Protein AF-A0A511HHD3-F1 (afdb_monomer_lite)

Secondary structure (DSSP, 8-state):
-EEETTEEE-----B-SSSSS---B-HHHHHHHHHHSEE--EEEEEETS-SPPPHHHHHHHHHHTS-EEEEEETT--EEEE--------SSSPPPBTTTBSHHHHHHHHHHHHTS-S----

Structure (mmCIF, N/CA/C/O backbone):
data_AF-A0A511HHD3-F1
#
_entry.id   AF-A0A511HHD3-F1
#
loop_
_atom_site.group_PDB
_atom_site.id
_atom_site.type_symbol
_atom_site.label_atom_id
_atom_site.label_alt_id
_atom_site.label_comp_id
_atom_site.label_asym_id
_atom_site.label_entity_id
_atom_site.label_seq_id
_atom_site.pdbx_PDB_ins_code
_atom_site.Cartn_x
_atom_site.Cartn_y
_atom_site.Cartn_z
_atom_site.occupancy
_atom_site.B_iso_or_equiv
_atom_site.auth_seq_id
_atom_site.auth_comp_id
_atom_site.auth_asym_id
_atom_site.auth_atom_id
_atom_site.pdbx_PDB_model_num
ATOM 1 N N . MET A 1 1 ? -7.524 2.752 9.127 1.00 94.75 1 MET A N 1
ATOM 2 C CA . MET A 1 1 ? -8.553 3.728 9.548 1.00 94.75 1 MET A CA 1
ATOM 3 C C . MET A 1 1 ? -9.893 3.072 9.334 1.00 94.75 1 MET A C 1
ATOM 5 O O . MET A 1 1 ? -10.063 2.452 8.290 1.00 94.75 1 MET A O 1
ATOM 9 N N . VAL A 1 2 ? -10.790 3.156 10.308 1.00 97.25 2 VAL A N 1
ATOM 10 C CA . VAL A 1 2 ? -12.076 2.453 10.280 1.00 97.25 2 VAL A CA 1
ATOM 11 C C . VAL A 1 2 ? -13.229 3.411 10.552 1.00 97.25 2 VAL A C 1
ATOM 13 O O . VAL A 1 2 ? -13.033 4.401 11.255 1.00 97.25 2 VAL A O 1
ATOM 16 N N . ALA A 1 3 ? -14.411 3.126 10.011 1.00 96.94 3 ALA A N 1
ATOM 17 C CA . ALA A 1 3 ? -15.664 3.732 10.443 1.00 96.94 3 ALA A CA 1
ATOM 18 C C . ALA A 1 3 ? -16.256 2.891 11.577 1.00 96.94 3 ALA A C 1
ATOM 20 O O . ALA A 1 3 ? -16.693 1.765 11.346 1.00 96.94 3 ALA A O 1
ATOM 21 N N . ALA A 1 4 ? -16.297 3.440 12.788 1.00 93.12 4 ALA A N 1
ATOM 22 C CA . ALA A 1 4 ? -16.872 2.786 13.958 1.00 93.12 4 ALA A CA 1
ATOM 23 C C . ALA A 1 4 ? -17.873 3.734 14.628 1.00 93.12 4 ALA A C 1
ATOM 25 O O . ALA A 1 4 ? -17.546 4.881 14.918 1.00 93.12 4 ALA A O 1
ATOM 26 N N . ALA A 1 5 ? -19.106 3.266 14.846 1.00 90.12 5 ALA A N 1
ATOM 27 C CA . ALA A 1 5 ? -20.183 4.043 15.475 1.00 90.12 5 ALA A CA 1
ATOM 28 C C . ALA A 1 5 ? -20.444 5.434 14.841 1.00 90.12 5 ALA A C 1
ATOM 30 O O . ALA A 1 5 ? -20.840 6.370 15.528 1.00 90.12 5 ALA A O 1
ATOM 31 N N . GLY A 1 6 ? -20.244 5.566 13.524 1.00 89.69 6 GLY A N 1
ATOM 32 C CA . GLY A 1 6 ? -20.452 6.822 12.789 1.00 89.69 6 GLY A CA 1
ATOM 33 C C . GLY A 1 6 ? -19.259 7.784 12.796 1.00 89.69 6 GLY A C 1
ATOM 34 O O . GLY A 1 6 ? -19.347 8.848 12.188 1.00 89.69 6 GLY A O 1
ATOM 35 N N . GLU A 1 7 ? -18.138 7.412 13.418 1.00 94.06 7 GLU A N 1
ATOM 36 C CA . GLU A 1 7 ? -16.909 8.208 13.459 1.00 94.06 7 GLU A CA 1
ATOM 37 C C . GLU A 1 7 ? -15.743 7.496 12.759 1.00 94.06 7 GLU A C 1
ATOM 39 O O . GLU A 1 7 ? -15.691 6.267 12.678 1.00 94.06 7 GLU A O 1
ATOM 44 N N . GLN A 1 8 ? -14.775 8.274 12.264 1.00 95.88 8 GLN A N 1
ATOM 45 C CA . GLN A 1 8 ? -13.529 7.735 11.718 1.00 95.88 8 GLN A CA 1
ATOM 46 C C . GLN A 1 8 ? -12.494 7.564 12.831 1.00 95.88 8 GLN A C 1
ATOM 48 O O . GLN A 1 8 ? -12.124 8.525 13.505 1.00 95.88 8 GLN A O 1
ATOM 53 N N . ARG A 1 9 ? -11.973 6.346 12.987 1.00 95.62 9 ARG A N 1
ATOM 54 C CA . ARG A 1 9 ? -11.005 5.988 14.026 1.00 95.62 9 ARG A CA 1
ATOM 55 C C . ARG A 1 9 ? -9.716 5.441 13.423 1.00 95.62 9 ARG A C 1
ATOM 57 O O . ARG A 1 9 ? -9.714 4.627 12.494 1.00 95.62 9 ARG A O 1
ATOM 64 N N . TYR A 1 10 ? -8.584 5.879 13.965 1.00 95.44 10 TYR A N 1
ATOM 65 C CA . TYR A 1 10 ? -7.291 5.265 13.679 1.00 95.44 10 TYR A CA 1
ATOM 66 C C . TYR A 1 10 ? -7.079 4.049 14.587 1.00 95.44 10 TYR A C 1
ATOM 68 O O . TYR A 1 10 ? -7.141 4.172 15.808 1.00 95.44 10 TYR A O 1
ATOM 76 N N . VAL A 1 11 ? -6.800 2.895 13.979 1.00 96.69 11 VAL A N 1
ATOM 77 C CA . VAL A 1 11 ? -6.480 1.644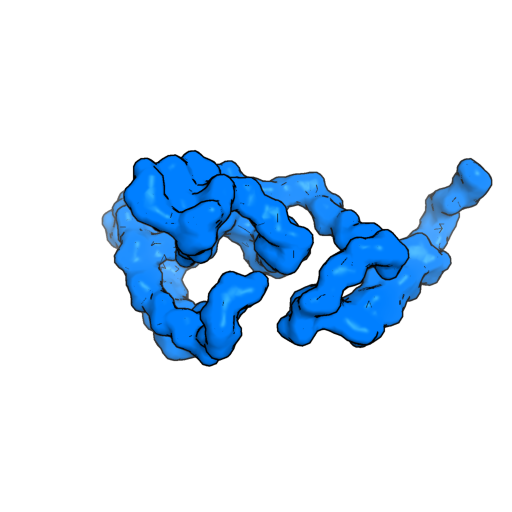 14.677 1.00 96.69 11 VAL A CA 1
ATOM 78 C C . VAL A 1 11 ? -5.011 1.321 14.394 1.00 96.69 11 VAL A C 1
ATOM 80 O O . VAL A 1 11 ? -4.670 1.036 13.239 1.00 96.69 11 VAL A O 1
ATOM 83 N N . PRO A 1 12 ? -4.111 1.420 15.390 1.00 95.75 12 PRO A N 1
ATOM 84 C CA . PRO A 1 12 ? -2.696 1.156 15.181 1.00 95.75 12 PRO A CA 1
ATOM 85 C C . PRO A 1 12 ? -2.461 -0.335 14.941 1.00 95.75 12 PRO A C 1
ATOM 87 O O . PRO A 1 12 ? -2.856 -1.179 15.739 1.00 95.75 12 PRO A O 1
ATOM 90 N N . CYS A 1 13 ? -1.748 -0.653 13.864 1.00 96.44 13 CYS A N 1
ATOM 91 C CA . CYS A 1 13 ? -1.342 -2.018 13.553 1.00 96.44 13 CYS A CA 1
ATOM 92 C C . CYS A 1 13 ? 0.178 -2.152 13.636 1.00 96.44 13 CYS A C 1
ATOM 94 O O . CYS A 1 13 ? 0.922 -1.280 13.183 1.00 96.44 13 CYS A O 1
ATOM 96 N N . ARG A 1 14 ? 0.657 -3.275 14.179 1.00 95.50 14 ARG A N 1
ATOM 97 C CA . ARG A 1 14 ? 2.090 -3.577 14.205 1.00 95.50 14 ARG A CA 1
ATOM 98 C C . ARG A 1 14 ? 2.605 -3.807 12.781 1.00 95.50 14 ARG A C 1
ATOM 100 O O . ARG A 1 14 ? 1.997 -4.546 12.010 1.00 95.50 14 ARG A O 1
ATOM 107 N N . LYS A 1 15 ? 3.766 -3.232 12.461 1.00 93.06 15 LYS A N 1
ATOM 108 C CA . LYS A 1 15 ? 4.529 -3.576 11.257 1.00 93.06 15 LYS A CA 1
ATOM 109 C C . LYS A 1 15 ? 5.189 -4.945 11.439 1.00 93.06 15 LYS A C 1
ATOM 111 O O . LYS A 1 15 ? 5.924 -5.138 12.403 1.00 93.06 15 LYS A O 1
ATOM 116 N N . GLN A 1 16 ? 4.954 -5.867 10.509 1.00 92.25 16 GLN A N 1
ATOM 117 C CA . GLN A 1 16 ? 5.572 -7.198 10.511 1.00 92.25 16 GLN A CA 1
ATOM 118 C C . GLN A 1 16 ? 6.875 -7.266 9.700 1.00 92.25 16 GLN A C 1
ATOM 120 O O . GLN A 1 16 ? 7.746 -8.065 10.021 1.00 92.25 16 GLN A O 1
ATOM 125 N N . ALA A 1 17 ? 7.015 -6.446 8.657 1.00 87.31 17 ALA A N 1
ATOM 126 C CA . ALA A 1 17 ? 8.203 -6.454 7.805 1.00 87.31 17 ALA A CA 1
ATOM 127 C C . ALA A 1 17 ? 9.456 -5.922 8.524 1.00 87.31 17 ALA A C 1
ATOM 129 O O . ALA A 1 17 ? 9.379 -4.973 9.308 1.00 87.31 17 ALA A O 1
ATOM 130 N N . GLU A 1 18 ? 10.616 -6.474 8.174 1.00 85.19 18 GLU A N 1
ATOM 131 C CA . GLU A 1 18 ? 11.922 -5.988 8.623 1.00 85.19 18 GLU A CA 1
ATOM 132 C C . GLU A 1 18 ? 12.424 -4.807 7.770 1.00 85.19 18 GLU A C 1
ATOM 134 O O . GLU A 1 18 ? 12.037 -4.619 6.613 1.00 85.19 18 GLU A O 1
ATOM 139 N N . GLY A 1 19 ? 13.305 -3.981 8.344 1.00 83.75 19 GLY A N 1
ATOM 140 C CA . GLY A 1 19 ? 13.887 -2.819 7.663 1.00 83.75 19 GLY A CA 1
ATOM 141 C C . GLY A 1 19 ? 12.891 -1.677 7.425 1.00 83.75 19 GLY A C 1
ATOM 142 O O . GLY A 1 19 ? 11.881 -1.561 8.116 1.00 83.75 19 GLY A O 1
ATOM 143 N N . GLN A 1 20 ? 13.182 -0.792 6.464 1.00 80.44 20 GLN A N 1
ATOM 144 C CA . GLN A 1 20 ? 12.362 0.396 6.151 1.00 80.44 20 GLN A CA 1
ATOM 145 C C . GLN A 1 20 ? 11.845 0.446 4.703 1.00 80.44 20 GLN A C 1
ATOM 147 O O . GLN A 1 20 ? 11.076 1.339 4.376 1.00 80.44 20 GLN A O 1
ATOM 152 N N . ALA A 1 21 ? 12.220 -0.511 3.848 1.00 76.00 21 ALA A N 1
ATOM 153 C CA . ALA A 1 21 ? 11.918 -0.463 2.413 1.00 76.00 21 ALA A CA 1
ATOM 154 C C . ALA A 1 21 ? 10.440 -0.720 2.065 1.00 76.00 21 ALA A C 1
ATOM 156 O O . ALA A 1 21 ? 9.970 -0.282 1.022 1.00 76.00 21 ALA A O 1
ATOM 157 N N . HIS A 1 22 ? 9.719 -1.461 2.907 1.00 82.75 22 HIS A N 1
ATOM 158 C CA . HIS A 1 22 ? 8.295 -1.750 2.744 1.00 82.75 22 HIS A CA 1
ATOM 159 C C . HIS A 1 22 ? 7.652 -2.005 4.113 1.00 82.75 22 HIS A C 1
ATOM 161 O O . HIS A 1 22 ? 8.339 -2.053 5.146 1.00 82.75 22 HIS A O 1
ATOM 167 N N . PHE A 1 23 ? 6.331 -2.170 4.133 1.00 90.31 23 PHE A N 1
ATOM 168 C CA . PHE A 1 23 ? 5.596 -2.600 5.314 1.00 90.31 23 PHE A CA 1
ATOM 169 C C . PHE A 1 23 ? 4.648 -3.750 4.992 1.00 90.31 23 PHE A C 1
ATOM 171 O O . PHE A 1 23 ? 4.211 -3.933 3.862 1.00 90.31 23 PHE A O 1
ATOM 178 N N . ILE A 1 24 ? 4.352 -4.523 6.030 1.00 92.12 24 ILE A N 1
ATOM 179 C CA . ILE A 1 24 ? 3.311 -5.543 6.047 1.00 92.12 24 ILE A CA 1
ATOM 180 C C . ILE A 1 24 ? 2.532 -5.283 7.329 1.00 92.12 24 ILE A C 1
ATOM 182 O O . ILE A 1 24 ? 3.137 -5.170 8.403 1.00 92.12 24 ILE A O 1
ATOM 186 N N . ILE A 1 25 ? 1.217 -5.131 7.209 1.00 94.81 25 ILE A N 1
ATOM 187 C CA . ILE A 1 25 ? 0.324 -5.000 8.359 1.00 94.81 25 ILE A CA 1
ATOM 188 C C . ILE A 1 25 ? 0.240 -6.370 9.023 1.00 94.81 25 ILE A C 1
ATOM 190 O O . ILE A 1 25 ? -0.036 -7.361 8.350 1.00 94.81 25 ILE A O 1
ATOM 194 N N . HIS A 1 26 ? 0.491 -6.440 10.330 1.00 95.94 26 HIS A N 1
ATOM 195 C CA . HIS A 1 26 ? 0.337 -7.696 11.052 1.00 95.94 26 HIS A CA 1
ATOM 196 C C . HIS A 1 26 ? -1.114 -8.208 10.927 1.00 95.94 26 HIS A C 1
ATOM 198 O O . HIS A 1 26 ? -2.029 -7.432 11.223 1.00 95.94 26 HIS A O 1
ATOM 204 N N . PRO A 1 27 ? -1.344 -9.483 10.555 1.00 95.06 27 PRO A N 1
ATOM 205 C CA . PRO A 1 27 ? -2.682 -10.014 10.287 1.00 95.06 27 PRO A CA 1
ATOM 206 C C . PRO A 1 27 ? -3.677 -9.797 11.428 1.00 95.06 27 PRO A C 1
ATOM 208 O O . PRO A 1 27 ? -4.797 -9.369 11.189 1.00 95.06 27 PRO A O 1
ATOM 211 N N . GLU A 1 28 ? -3.254 -10.005 12.678 1.00 96.62 28 GLU A N 1
ATOM 212 C CA . GLU A 1 28 ? -4.116 -9.776 13.851 1.00 96.62 28 GLU A CA 1
ATOM 213 C C . GLU A 1 28 ? -4.508 -8.304 14.020 1.00 96.62 28 GLU A C 1
ATOM 215 O O . GLU A 1 28 ? -5.610 -8.009 14.467 1.00 96.62 28 GLU A O 1
ATOM 220 N N . GLY A 1 29 ? -3.624 -7.371 13.647 1.00 96.38 29 GLY A N 1
ATOM 221 C CA . GLY A 1 29 ? -3.938 -5.943 13.695 1.00 96.38 29 GLY A CA 1
ATOM 222 C C . GLY A 1 29 ? -4.984 -5.572 12.649 1.00 96.38 29 GLY A C 1
ATOM 223 O O . GLY A 1 29 ? -5.913 -4.828 12.946 1.00 96.38 29 GLY A O 1
ATOM 224 N N . TYR A 1 30 ? -4.863 -6.143 11.448 1.00 96.19 30 TYR A N 1
ATOM 225 C CA . TYR A 1 30 ? -5.852 -5.944 10.396 1.00 96.19 30 TYR A CA 1
ATOM 226 C C . TYR A 1 30 ? -7.210 -6.557 10.761 1.00 96.19 30 TYR A C 1
ATOM 228 O O . TYR A 1 30 ? -8.216 -5.857 10.724 1.00 96.19 30 TYR A O 1
ATOM 236 N N . ALA A 1 31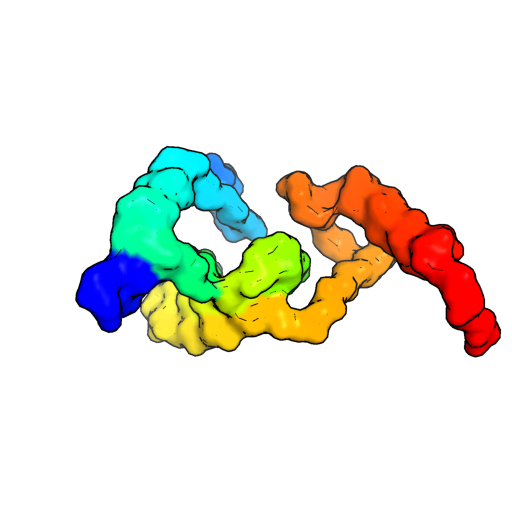 ? -7.226 -7.812 11.219 1.00 96.88 31 ALA A N 1
ATOM 237 C CA . ALA A 1 31 ? -8.445 -8.480 11.673 1.00 96.88 31 ALA A CA 1
ATOM 238 C C . ALA A 1 31 ? -9.111 -7.739 12.848 1.00 96.88 31 ALA A C 1
ATOM 240 O O . ALA A 1 31 ? -10.333 -7.636 12.909 1.00 96.88 31 ALA A O 1
ATOM 241 N N . GLY A 1 32 ? -8.315 -7.181 13.767 1.00 96.75 32 GLY A N 1
ATOM 242 C CA . GLY A 1 32 ? -8.817 -6.324 14.841 1.00 96.75 32 GLY A CA 1
ATOM 243 C C . GLY A 1 32 ? -9.479 -5.047 14.317 1.00 96.75 32 GLY A C 1
ATOM 244 O O . GLY A 1 32 ? -10.553 -4.684 14.785 1.00 96.75 32 GLY A O 1
ATOM 245 N N . ALA A 1 33 ? -8.889 -4.402 13.306 1.00 96.81 33 ALA A N 1
ATOM 246 C CA . ALA A 1 33 ? -9.488 -3.232 12.668 1.00 96.81 33 ALA A CA 1
ATOM 247 C C . ALA A 1 33 ? -10.824 -3.572 11.984 1.00 96.81 33 ALA A C 1
ATOM 249 O O . ALA A 1 33 ? -11.793 -2.840 12.165 1.00 96.81 33 ALA A O 1
ATOM 250 N N . GLU A 1 34 ? -10.903 -4.696 11.265 1.00 96.62 34 GLU A N 1
ATOM 251 C CA . GLU A 1 34 ? -12.156 -5.171 10.655 1.00 96.62 34 GLU A CA 1
ATOM 252 C C . GLU A 1 34 ? -13.237 -5.491 11.699 1.00 96.62 34 GLU A C 1
ATOM 254 O O . GLU A 1 34 ? -14.423 -5.275 11.455 1.00 96.62 34 GLU A O 1
ATOM 259 N N . ALA A 1 35 ? -12.844 -5.971 12.882 1.00 96.50 35 ALA A N 1
ATOM 260 C CA . ALA A 1 35 ? -13.773 -6.219 13.981 1.00 96.50 35 ALA A CA 1
ATOM 261 C C . ALA A 1 35 ? -14.292 -4.925 14.641 1.00 96.50 35 ALA A C 1
ATOM 263 O O . ALA A 1 35 ? -15.393 -4.926 15.193 1.00 96.50 35 ALA A O 1
ATOM 264 N N . GLU A 1 36 ? -13.526 -3.828 14.601 1.00 95.94 36 GLU A N 1
ATOM 265 C CA . GLU A 1 36 ? -13.952 -2.519 15.120 1.00 95.94 36 GLU A CA 1
ATOM 266 C C . GLU A 1 36 ? -14.921 -1.788 14.174 1.00 95.94 36 GLU A C 1
ATOM 268 O O . GLU A 1 36 ? -15.757 -1.010 14.644 1.00 95.94 36 GLU A O 1
ATOM 273 N N . GLY A 1 37 ? -14.829 -2.011 12.859 1.00 96.56 37 GLY A N 1
ATOM 274 C CA . GLY A 1 37 ? -15.697 -1.358 11.881 1.00 96.56 37 GLY A CA 1
ATOM 275 C C . GLY A 1 37 ? -15.235 -1.497 10.429 1.00 96.56 37 GLY A C 1
ATOM 276 O O . GLY A 1 37 ? -14.305 -2.233 10.113 1.00 96.56 37 GLY A O 1
ATOM 277 N N . GLU A 1 38 ? -15.884 -0.760 9.525 1.00 97.19 38 GLU A N 1
ATOM 278 C CA . GLU A 1 38 ? -15.548 -0.788 8.095 1.00 97.19 38 GLU A CA 1
ATOM 279 C C . GLU A 1 38 ? -14.174 -0.155 7.852 1.00 97.19 38 GLU A C 1
ATOM 281 O O . GLU A 1 38 ? -13.940 0.995 8.229 1.00 97.19 38 GLU A O 1
ATOM 286 N N . VAL A 1 39 ? -13.260 -0.874 7.197 1.00 97.31 39 VAL A N 1
ATOM 287 C CA . VAL A 1 39 ? -11.934 -0.344 6.858 1.00 97.31 39 VAL A CA 1
ATOM 288 C C . VAL A 1 39 ? -12.055 0.673 5.725 1.00 97.31 39 VAL A C 1
ATOM 290 O O . VAL A 1 39 ? -12.314 0.322 4.581 1.00 97.31 39 VAL A O 1
ATOM 293 N N . LEU A 1 40 ? -11.793 1.940 6.042 1.00 97.50 40 LEU A N 1
ATOM 294 C CA . LEU A 1 40 ? -11.912 3.049 5.094 1.00 97.50 40 LEU A CA 1
ATOM 295 C C . LEU A 1 40 ? -10.622 3.337 4.330 1.00 97.50 40 LEU A C 1
ATOM 297 O O . LEU A 1 40 ? -10.665 3.811 3.203 1.00 97.50 40 LEU A O 1
ATOM 301 N N . ALA A 1 41 ? -9.472 3.148 4.978 1.00 97.62 41 ALA A N 1
ATOM 302 C CA . ALA A 1 41 ? -8.174 3.501 4.413 1.00 97.62 41 ALA A CA 1
ATOM 303 C C . ALA A 1 41 ? -7.022 2.815 5.151 1.00 97.62 41 ALA A C 1
ATOM 305 O O . ALA A 1 41 ? -7.078 2.596 6.372 1.00 97.62 41 ALA A O 1
ATOM 306 N N . VAL A 1 42 ? -5.934 2.572 4.423 1.00 97.88 42 VAL A N 1
ATOM 307 C CA . VAL A 1 42 ? -4.634 2.201 4.996 1.00 97.88 42 VAL A CA 1
ATOM 308 C C . VAL A 1 42 ? -3.876 3.477 5.354 1.00 97.88 42 VAL A C 1
ATOM 310 O O . VAL A 1 42 ? -3.927 4.465 4.628 1.00 97.88 42 VAL A O 1
ATOM 313 N N . VAL A 1 43 ? -3.195 3.483 6.498 1.00 97.19 43 VAL A N 1
ATOM 314 C CA . VAL A 1 43 ? -2.370 4.616 6.932 1.00 97.19 43 VAL A CA 1
ATOM 315 C C . VAL A 1 43 ? -0.966 4.106 7.199 1.00 97.19 43 VAL A C 1
ATOM 317 O O . VAL A 1 43 ? -0.803 3.166 7.980 1.00 97.19 43 VAL A O 1
ATOM 320 N N . HIS A 1 44 ? 0.045 4.724 6.592 1.00 96.25 44 HIS A N 1
ATOM 321 C CA . HIS A 1 44 ? 1.441 4.389 6.868 1.00 96.25 44 HIS A CA 1
ATOM 322 C C . HIS A 1 44 ? 2.355 5.610 6.805 1.00 96.25 44 HIS A C 1
ATOM 324 O O . HIS A 1 44 ? 1.997 6.673 6.298 1.00 96.25 44 HIS A O 1
ATOM 330 N N . SER A 1 45 ? 3.555 5.459 7.363 1.00 95.00 45 SER A N 1
ATOM 331 C CA . SER A 1 45 ? 4.549 6.526 7.427 1.00 95.00 45 SER A CA 1
ATOM 332 C C . SER A 1 45 ? 5.707 6.299 6.463 1.00 95.00 45 SER A C 1
ATOM 334 O O . SER A 1 45 ? 6.226 5.185 6.388 1.00 95.00 45 SER A O 1
ATOM 336 N N . HIS A 1 46 ? 6.188 7.375 5.845 1.00 95.25 46 HIS A N 1
ATOM 337 C CA . HIS A 1 46 ? 7.470 7.460 5.149 1.00 95.25 46 HIS A CA 1
ATOM 338 C C . HIS A 1 46 ? 8.485 8.208 6.033 1.00 95.25 46 HIS A C 1
ATOM 340 O O . HIS A 1 46 ? 8.409 9.436 6.160 1.00 95.25 46 HIS A O 1
ATOM 346 N N . PRO A 1 47 ? 9.432 7.503 6.682 1.00 93.62 47 PRO A N 1
ATOM 347 C CA . PRO A 1 47 ? 10.475 8.148 7.471 1.00 93.62 47 PRO A CA 1
ATOM 348 C C . PRO A 1 47 ? 11.429 8.930 6.566 1.00 93.62 47 PRO A C 1
ATOM 350 O O . PRO A 1 47 ? 12.010 8.370 5.641 1.00 93.62 47 PRO A O 1
ATOM 353 N N . ASN A 1 48 ? 11.611 10.217 6.851 1.00 93.94 48 ASN A N 1
ATOM 354 C CA . ASN A 1 48 ? 12.505 11.139 6.143 1.00 93.94 48 ASN A CA 1
ATOM 355 C C . ASN A 1 48 ? 12.248 11.250 4.629 1.00 93.94 48 ASN A C 1
ATOM 357 O O . ASN A 1 48 ? 13.126 11.684 3.886 1.00 93.94 48 ASN A O 1
ATOM 361 N N . ALA A 1 49 ? 11.054 10.878 4.165 1.00 93.75 49 ALA A N 1
ATOM 362 C CA . ALA A 1 49 ? 10.692 10.884 2.754 1.00 93.75 49 ALA A CA 1
ATOM 363 C C . ALA A 1 49 ? 9.299 11.478 2.549 1.00 93.75 49 ALA A C 1
ATOM 365 O O . ALA A 1 49 ? 8.437 11.418 3.427 1.00 93.75 49 ALA A O 1
ATOM 366 N N . ALA A 1 50 ? 9.101 12.116 1.403 1.00 95.69 50 ALA A N 1
ATOM 367 C CA . ALA A 1 50 ? 7.866 12.814 1.090 1.00 95.69 50 ALA A CA 1
ATOM 368 C C . ALA A 1 50 ? 6.668 11.832 1.002 1.00 95.69 50 ALA A C 1
ATOM 370 O O . ALA A 1 50 ? 6.871 10.630 0.791 1.00 95.69 50 ALA A O 1
ATOM 371 N N . PRO A 1 51 ? 5.421 12.303 1.205 1.00 96.44 51 PRO A N 1
ATOM 372 C CA . PRO A 1 51 ? 4.232 11.448 1.252 1.00 96.44 51 PRO A CA 1
ATOM 373 C C . PRO A 1 51 ? 3.762 10.980 -0.140 1.00 96.44 51 PRO A C 1
ATOM 375 O O . PRO A 1 51 ? 2.584 10.687 -0.340 1.00 96.44 51 PRO A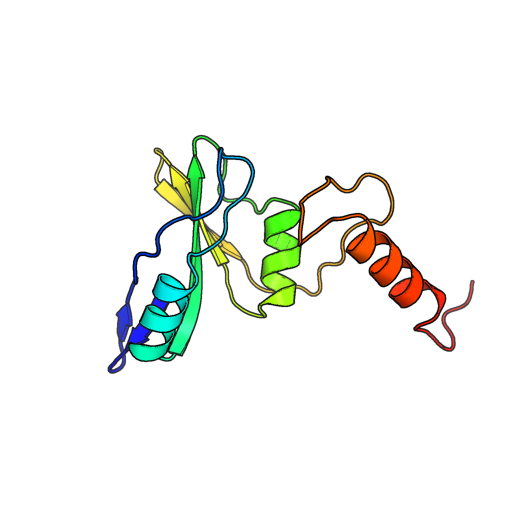 O 1
ATOM 378 N N . GLU A 1 52 ? 4.656 10.939 -1.125 1.00 96.62 52 GLU A N 1
ATOM 379 C CA . GLU A 1 52 ? 4.444 10.324 -2.428 1.00 96.62 52 GLU A CA 1
ATOM 380 C C . GLU A 1 52 ? 4.572 8.796 -2.335 1.00 96.62 52 GLU A C 1
ATOM 382 O O . GLU A 1 52 ? 5.485 8.298 -1.675 1.00 96.62 52 GLU A O 1
ATOM 387 N N . PRO A 1 53 ? 3.688 8.036 -3.004 1.00 95.25 53 PRO A N 1
ATOM 388 C CA . PRO A 1 53 ? 3.678 6.588 -2.936 1.00 95.25 53 PRO A CA 1
ATOM 389 C C . PRO A 1 53 ? 4.877 6.031 -3.699 1.00 95.25 53 PRO A C 1
ATOM 391 O O . PRO A 1 53 ? 5.162 6.452 -4.826 1.00 95.25 53 PRO A O 1
ATOM 394 N N . SER A 1 54 ? 5.542 5.044 -3.106 1.00 93.50 54 SER A N 1
ATOM 395 C CA . SER A 1 54 ? 6.468 4.177 -3.829 1.00 93.50 54 SER A CA 1
ATOM 396 C C . SER A 1 54 ? 5.722 3.335 -4.874 1.00 93.50 54 SER A C 1
ATOM 398 O O . SER A 1 54 ? 4.494 3.240 -4.862 1.00 93.50 54 SER A O 1
ATOM 400 N N . GLU A 1 55 ? 6.450 2.665 -5.768 1.00 93.38 55 GLU A N 1
ATOM 401 C CA . GLU A 1 55 ? 5.833 1.751 -6.744 1.00 93.38 55 GLU A CA 1
ATOM 402 C C . GLU A 1 55 ? 5.060 0.614 -6.052 1.00 93.38 55 GLU A C 1
ATOM 404 O O . GLU A 1 55 ? 3.975 0.237 -6.493 1.00 93.38 55 GLU A O 1
ATOM 409 N N . THR A 1 56 ? 5.565 0.115 -4.919 1.00 93.31 56 THR A N 1
ATOM 410 C CA . THR A 1 56 ? 4.869 -0.880 -4.092 1.00 93.31 56 THR A CA 1
ATOM 411 C C . THR A 1 56 ? 3.579 -0.316 -3.501 1.00 93.31 56 THR A C 1
ATOM 413 O O . THR A 1 56 ? 2.561 -1.009 -3.513 1.00 93.31 56 THR A O 1
ATOM 416 N N . ASP A 1 57 ? 3.590 0.935 -3.027 1.00 95.38 57 ASP A N 1
ATOM 417 C CA . ASP A 1 57 ? 2.388 1.583 -2.489 1.00 95.38 57 ASP A CA 1
ATOM 418 C C . ASP A 1 57 ? 1.342 1.773 -3.587 1.00 95.38 57 ASP A C 1
ATOM 420 O O . ASP A 1 57 ? 0.187 1.416 -3.384 1.00 95.38 57 ASP A O 1
ATOM 424 N N . ARG A 1 58 ? 1.740 2.250 -4.776 1.00 96.06 58 ARG A N 1
ATOM 425 C CA . ARG A 1 58 ? 0.827 2.428 -5.919 1.00 96.06 58 ARG A CA 1
ATOM 426 C C . ARG A 1 58 ? 0.124 1.127 -6.279 1.00 96.06 58 ARG A C 1
ATOM 428 O O . ARG A 1 58 ? -1.096 1.095 -6.359 1.00 96.06 58 ARG A O 1
ATOM 435 N N . VAL A 1 59 ? 0.874 0.034 -6.428 1.00 95.25 59 VAL A N 1
ATOM 436 C CA . VAL A 1 59 ? 0.290 -1.288 -6.707 1.00 95.25 59 VAL A CA 1
ATOM 437 C C . VAL A 1 59 ? -0.620 -1.747 -5.569 1.00 95.25 59 VAL A C 1
ATOM 439 O O . VAL A 1 59 ? -1.650 -2.371 -5.816 1.00 95.25 59 VAL A O 1
ATOM 442 N N . SER A 1 60 ? -0.250 -1.467 -4.322 1.00 95.06 60 SER A N 1
ATOM 443 C CA . SER A 1 60 ? -1.026 -1.900 -3.161 1.00 95.06 60 SER A CA 1
ATOM 444 C C . SER A 1 60 ? -2.334 -1.121 -3.016 1.00 95.06 60 SER A C 1
ATOM 446 O O . SER A 1 60 ? -3.353 -1.738 -2.722 1.00 95.06 60 SER A O 1
ATOM 448 N N . VAL A 1 61 ? -2.345 0.182 -3.317 1.00 96.88 61 VAL A N 1
ATOM 449 C CA . VAL A 1 61 ? -3.565 1.000 -3.414 1.00 96.88 61 VAL A CA 1
ATOM 450 C C . VAL A 1 61 ? -4.552 0.366 -4.396 1.00 96.88 61 VAL A C 1
ATOM 452 O O . VAL A 1 61 ? -5.706 0.138 -4.042 1.00 96.88 61 VAL A O 1
ATOM 455 N N . GLU A 1 62 ? -4.093 0.005 -5.598 1.00 96.56 62 GLU A N 1
ATOM 456 C CA . GLU A 1 62 ? -4.948 -0.629 -6.611 1.00 96.56 62 GLU A CA 1
ATOM 457 C C . GLU A 1 62 ? -5.447 -2.008 -6.168 1.00 96.56 62 GLU A C 1
ATOM 459 O O . GLU A 1 62 ? -6.623 -2.325 -6.320 1.00 96.56 62 GLU A O 1
ATOM 464 N N . ARG A 1 63 ? -4.568 -2.837 -5.588 1.00 93.94 63 ARG A N 1
ATOM 465 C CA . ARG A 1 63 ? -4.928 -4.195 -5.145 1.00 93.94 63 ARG A CA 1
ATOM 466 C C . ARG A 1 63 ? -5.952 -4.204 -4.023 1.00 93.94 63 ARG A C 1
ATOM 468 O O . ARG A 1 63 ? -6.806 -5.082 -3.997 1.00 93.94 63 ARG A O 1
ATOM 475 N N . TRP A 1 64 ? -5.816 -3.281 -3.078 1.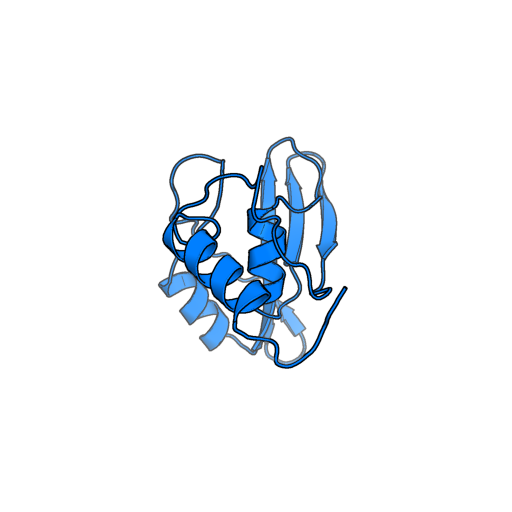00 94.44 64 TRP A N 1
ATOM 476 C CA . TRP A 1 64 ? -6.713 -3.191 -1.933 1.00 94.44 64 TRP A CA 1
ATOM 477 C C . TRP A 1 64 ? -7.995 -2.435 -2.272 1.00 94.44 64 TRP A C 1
ATOM 479 O O . TRP A 1 64 ? -8.983 -2.591 -1.566 1.00 94.44 64 TRP A O 1
ATOM 489 N N . GLY A 1 65 ? -7.990 -1.610 -3.324 1.00 96.62 65 GLY A N 1
ATOM 490 C CA . GLY A 1 65 ? -9.138 -0.782 -3.694 1.00 96.62 65 GLY A CA 1
ATOM 491 C C . GLY A 1 65 ? -9.495 0.264 -2.634 1.00 96.62 65 GLY A C 1
ATOM 492 O O . GLY A 1 65 ? -10.595 0.806 -2.654 1.00 96.62 65 GLY A O 1
ATOM 493 N N . LEU A 1 66 ? -8.576 0.545 -1.707 1.00 97.12 66 LEU A N 1
ATOM 494 C CA . LEU A 1 66 ? -8.769 1.473 -0.599 1.00 97.12 66 LEU A CA 1
ATOM 495 C C . LEU A 1 66 ? -7.860 2.694 -0.764 1.00 97.12 66 LEU A C 1
ATOM 497 O O . LEU A 1 66 ? -6.742 2.559 -1.267 1.00 97.12 66 LEU A O 1
ATOM 501 N N . PRO A 1 67 ? -8.283 3.877 -0.292 1.00 97.75 67 PRO A N 1
ATOM 502 C CA . PRO A 1 67 ? -7.401 5.021 -0.133 1.00 97.75 67 PRO A CA 1
ATOM 503 C C . PRO A 1 67 ? -6.238 4.741 0.828 1.00 97.75 67 PRO A C 1
ATOM 505 O O . PRO A 1 67 ? -6.391 4.035 1.830 1.00 97.75 67 PRO A O 1
ATOM 508 N N . TRP A 1 68 ? -5.069 5.312 0.542 1.00 97.88 68 TRP A N 1
ATOM 509 C C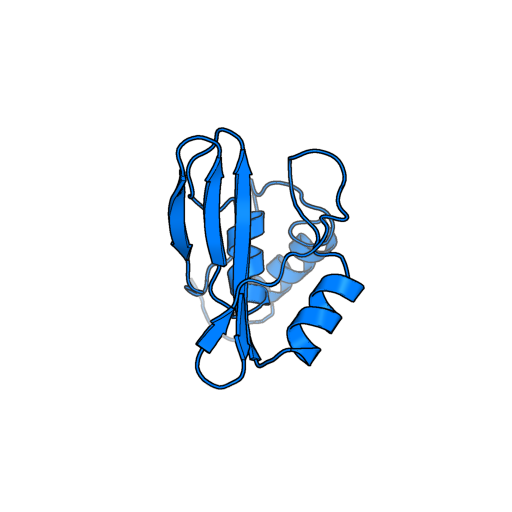A . TRP A 1 68 ? -3.880 5.223 1.393 1.00 97.88 68 TRP A CA 1
ATOM 510 C C . TRP A 1 68 ? -3.448 6.615 1.852 1.00 97.88 68 TRP A C 1
ATOM 512 O O . TRP A 1 68 ? -3.143 7.487 1.036 1.00 97.88 68 TRP A O 1
ATOM 522 N N . LEU A 1 69 ? -3.422 6.832 3.165 1.00 98.00 69 LEU A N 1
ATOM 523 C CA . LEU A 1 69 ? -2.911 8.048 3.790 1.00 98.00 69 LEU A CA 1
ATOM 524 C C . LEU A 1 69 ? -1.429 7.853 4.119 1.00 98.00 69 LEU A C 1
ATOM 526 O O . LEU A 1 69 ? -1.085 7.092 5.025 1.00 98.00 69 LEU A O 1
ATOM 530 N N . ILE A 1 70 ? -0.562 8.564 3.405 1.00 97.94 70 ILE A N 1
ATOM 531 C CA . ILE A 1 70 ? 0.888 8.489 3.596 1.00 97.94 70 ILE A CA 1
ATOM 532 C C . ILE A 1 70 ? 1.341 9.711 4.378 1.00 97.94 70 ILE A C 1
ATOM 534 O O . ILE A 1 70 ? 1.044 10.842 3.991 1.00 97.94 70 ILE A O 1
ATOM 538 N N . VAL A 1 71 ? 2.064 9.483 5.472 1.00 97.50 71 VAL A N 1
ATOM 539 C CA . VAL A 1 71 ? 2.522 10.534 6.386 1.00 97.50 71 VAL A CA 1
ATOM 540 C C . VAL A 1 71 ? 4.047 10.590 6.401 1.00 97.50 71 VAL A C 1
ATOM 542 O O . VAL A 1 71 ? 4.718 9.610 6.716 1.00 97.50 71 VAL A O 1
ATOM 545 N N . ASN A 1 72 ? 4.620 11.746 6.098 1.00 96.62 72 ASN A N 1
ATOM 546 C CA . ASN A 1 72 ? 6.027 12.018 6.347 1.00 96.62 72 ASN A CA 1
ATOM 547 C C . ASN A 1 72 ? 6.286 12.108 7.855 1.00 96.62 72 ASN A C 1
ATOM 549 O O . ASN A 1 72 ? 5.588 12.817 8.583 1.00 96.62 72 ASN A O 1
ATOM 553 N N . VAL A 1 73 ? 7.363 11.470 8.301 1.00 93.94 73 VAL A N 1
ATOM 554 C CA . VAL A 1 73 ? 7.907 11.639 9.654 1.00 93.94 73 VAL A CA 1
ATOM 555 C C . VAL A 1 73 ? 9.352 12.132 9.522 1.00 93.94 73 VAL A C 1
ATOM 557 O O . VAL A 1 73 ? 10.099 11.517 8.764 1.00 93.94 73 VAL A O 1
ATOM 560 N N . PRO A 1 74 ? 9.788 13.199 10.221 1.00 94.88 74 PRO A N 1
ATOM 561 C CA . PRO A 1 74 ? 9.114 13.868 11.340 1.00 94.88 74 PRO A CA 1
ATOM 562 C C . PRO A 1 74 ? 8.282 15.107 10.974 1.00 94.88 74 PRO A C 1
ATOM 564 O O . PRO A 1 74 ? 7.664 15.681 11.864 1.00 94.88 74 PRO A O 1
ATOM 567 N N . LEU A 1 75 ? 8.267 15.557 9.714 1.00 96.00 75 LEU A N 1
ATOM 568 C CA . LEU A 1 75 ? 7.689 16.863 9.358 1.00 96.00 75 LEU A CA 1
ATOM 569 C C . LEU A 1 75 ? 6.155 16.879 9.402 1.00 96.00 75 LEU A C 1
ATOM 571 O O . LEU A 1 75 ? 5.560 17.951 9.454 1.00 96.00 75 LEU A O 1
ATOM 575 N N . GLY A 1 76 ? 5.505 15.712 9.373 1.00 94.00 76 GLY A N 1
ATOM 576 C CA . GLY A 1 76 ? 4.054 15.589 9.523 1.00 94.00 76 GLY A CA 1
ATOM 577 C C . GLY A 1 76 ? 3.248 15.940 8.271 1.00 94.00 76 GLY A C 1
ATOM 578 O O . GLY A 1 76 ? 2.019 15.940 8.326 1.00 94.00 76 GLY A O 1
ATOM 579 N N . TYR A 1 77 ? 3.897 16.218 7.135 1.00 96.88 77 TYR A N 1
ATOM 580 C CA . TYR A 1 77 ? 3.199 16.364 5.856 1.00 96.88 77 TYR A CA 1
ATOM 581 C C . TYR A 1 77 ? 2.534 15.054 5.463 1.00 96.88 77 TYR A C 1
ATOM 583 O O . TYR A 1 77 ? 3.140 13.993 5.572 1.00 96.88 77 TYR A O 1
ATOM 591 N N . TRP A 1 78 ? 1.315 15.120 4.952 1.00 97.62 78 TRP A N 1
ATOM 592 C CA . TRP A 1 78 ? 0.584 13.930 4.551 1.00 97.62 78 TRP A CA 1
ATOM 593 C C . TRP A 1 78 ? -0.174 14.156 3.253 1.00 97.62 78 TRP A C 1
ATOM 595 O O . TRP A 1 78 ? -0.468 15.289 2.866 1.00 97.62 78 TRP A O 1
ATOM 605 N N . ARG A 1 79 ? -0.492 13.055 2.575 1.00 98.19 79 ARG A N 1
ATOM 606 C CA . ARG A 1 79 ? -1.384 13.059 1.417 1.00 98.19 79 ARG A CA 1
ATOM 607 C C . ARG A 1 79 ? -2.202 11.773 1.380 1.00 98.19 79 ARG A C 1
ATOM 609 O O . ARG A 1 79 ? -1.712 10.708 1.750 1.00 98.19 79 ARG A O 1
ATOM 616 N N . LEU A 1 80 ? -3.450 11.901 0.936 1.00 98.06 80 LEU A N 1
ATOM 617 C CA . LEU A 1 80 ? -4.349 10.783 0.680 1.00 98.06 80 LEU A CA 1
ATOM 618 C C . LEU A 1 80 ? -4.300 10.415 -0.805 1.00 98.06 80 LEU A C 1
ATOM 620 O O . LEU A 1 80 ? -4.522 11.265 -1.669 1.00 98.06 80 LEU A O 1
ATOM 624 N N . TRP A 1 81 ? -4.024 9.150 -1.088 1.00 98.31 81 TRP A N 1
ATOM 625 C CA . TRP A 1 81 ? -3.940 8.593 -2.432 1.00 98.31 81 TRP A CA 1
ATOM 626 C C . TRP A 1 81 ? -5.094 7.638 -2.672 1.00 98.31 81 TRP A C 1
ATOM 628 O O . TRP A 1 81 ? -5.460 6.881 -1.779 1.00 98.31 81 TRP A O 1
ATOM 638 N N . HIS A 1 82 ? -5.655 7.676 -3.874 1.00 98.12 82 HIS A N 1
ATOM 639 C CA . HIS A 1 82 ? -6.789 6.847 -4.270 1.00 98.12 82 HIS A CA 1
ATOM 640 C C . HIS A 1 82 ? -6.373 5.928 -5.421 1.00 98.12 82 HIS A C 1
ATOM 642 O O . HIS A 1 82 ? -5.442 6.285 -6.149 1.00 98.12 82 HIS A O 1
ATOM 648 N N . PRO A 1 83 ? -7.052 4.785 -5.612 1.00 97.81 83 PRO A N 1
ATOM 649 C CA . PRO A 1 83 ? -6.904 3.991 -6.824 1.00 97.81 83 PRO A CA 1
ATOM 650 C C . PRO A 1 83 ? -7.163 4.849 -8.064 1.00 97.81 83 PRO A C 1
ATOM 652 O O . PRO A 1 83 ? -8.118 5.623 -8.125 1.00 97.81 83 PRO A O 1
ATOM 655 N N . THR A 1 84 ? -6.283 4.720 -9.046 1.00 97.38 84 THR A N 1
ATOM 656 C CA . THR A 1 84 ? -6.310 5.446 -10.323 1.00 97.38 84 THR A CA 1
ATOM 657 C C . THR A 1 84 ? -6.314 4.504 -11.527 1.00 97.38 84 THR A C 1
ATOM 659 O O . THR A 1 84 ? -6.370 4.971 -12.663 1.00 97.38 84 THR A O 1
ATOM 662 N N . GLY A 1 85 ? -6.258 3.188 -11.301 1.00 95.50 85 GLY A N 1
ATOM 663 C CA . GLY A 1 85 ? -6.028 2.191 -12.343 1.00 95.50 85 GLY A CA 1
ATOM 664 C C . GLY A 1 85 ? -4.551 2.049 -12.717 1.00 95.50 85 GLY A C 1
ATOM 665 O O . GLY A 1 85 ? -4.237 1.655 -13.840 1.00 95.50 85 GLY A O 1
ATOM 666 N N . TYR A 1 86 ? -3.637 2.396 -11.806 1.00 95.19 86 TYR A N 1
ATOM 667 C CA . TYR A 1 86 ? -2.199 2.299 -12.028 1.00 95.19 86 TYR A CA 1
ATOM 668 C C . TYR A 1 86 ? -1.773 0.858 -12.355 1.00 95.19 86 TYR A C 1
ATOM 670 O O . TYR A 1 86 ? -2.185 -0.111 -11.716 1.00 95.19 86 TYR A O 1
ATOM 678 N N . GLN A 1 87 ? -0.884 0.721 -13.338 1.00 93.94 87 GLN A N 1
ATOM 679 C CA . GLN A 1 87 ? -0.274 -0.549 -13.717 1.00 93.94 87 GLN A CA 1
ATOM 680 C C . GLN A 1 87 ? 1.250 -0.411 -13.694 1.00 93.94 87 GLN A C 1
ATOM 682 O O . GLN A 1 87 ? 1.780 0.544 -14.271 1.00 93.94 87 GLN A O 1
ATOM 687 N N . PRO A 1 88 ? 1.974 -1.343 -13.051 1.00 93.44 88 PRO A N 1
ATOM 688 C CA . PRO A 1 88 ? 3.423 -1.266 -12.983 1.00 93.44 88 PRO A CA 1
ATOM 689 C C . PRO A 1 88 ? 4.059 -1.555 -14.344 1.00 93.44 88 PRO A C 1
ATOM 691 O O . PRO A 1 88 ? 3.611 -2.426 -15.094 1.00 93.44 88 PRO A O 1
ATOM 694 N N . LEU A 1 89 ? 5.157 -0.859 -14.643 1.00 93.06 89 LEU A N 1
ATOM 695 C CA . LEU A 1 89 ? 5.951 -1.124 -15.842 1.00 93.06 89 LEU A CA 1
ATOM 696 C C . LEU A 1 89 ? 6.520 -2.547 -15.818 1.00 93.06 89 LEU A C 1
ATOM 698 O O . LEU A 1 89 ? 6.946 -3.045 -14.777 1.00 93.06 89 LEU A O 1
ATOM 702 N N . LEU A 1 90 ? 6.596 -3.194 -16.984 1.00 93.06 90 LEU A N 1
ATOM 703 C CA . LEU A 1 90 ? 7.211 -4.519 -17.079 1.00 93.06 90 LEU A CA 1
ATOM 704 C C . LEU A 1 90 ? 8.727 -4.463 -16.857 1.00 93.06 90 LEU A C 1
ATOM 706 O O . LEU A 1 90 ? 9.268 -5.291 -16.126 1.00 93.06 90 LEU A O 1
ATOM 710 N N . VAL A 1 91 ? 9.387 -3.474 -17.464 1.00 94.06 91 VAL A N 1
ATOM 711 C CA . VAL A 1 91 ? 10.839 -3.265 -17.413 1.00 94.06 91 VAL A CA 1
ATOM 712 C C . VAL A 1 91 ? 11.152 -2.074 -16.512 1.00 94.06 91 VAL A C 1
ATOM 714 O O . VAL A 1 91 ? 10.484 -1.047 -16.587 1.00 94.06 91 VAL A O 1
ATOM 717 N N . GLY A 1 92 ? 12.177 -2.208 -15.667 1.00 90.12 92 GLY A N 1
ATOM 718 C CA . GLY A 1 92 ? 12.642 -1.135 -14.781 1.00 90.12 92 GLY A CA 1
ATOM 719 C C . GLY A 1 92 ? 11.868 -0.994 -13.467 1.00 90.12 92 GLY A C 1
ATOM 720 O O . GLY A 1 92 ? 12.229 -0.149 -12.651 1.00 90.12 92 GLY A O 1
ATOM 721 N N . ARG A 1 93 ? 10.843 -1.824 -13.223 1.00 92.00 93 ARG A N 1
ATOM 722 C CA . ARG A 1 93 ? 10.147 -1.846 -11.930 1.00 92.00 93 ARG A CA 1
ATOM 723 C C . ARG A 1 93 ? 11.050 -2.372 -10.802 1.00 92.00 93 ARG A C 1
ATOM 725 O O . ARG A 1 93 ? 11.820 -3.309 -11.030 1.00 92.00 93 ARG A O 1
ATOM 732 N N . PRO A 1 94 ? 10.947 -1.818 -9.583 1.00 91.12 94 PRO A N 1
ATOM 733 C CA . PRO A 1 94 ? 11.683 -2.320 -8.428 1.00 91.12 94 PRO A CA 1
ATOM 734 C C . PRO A 1 94 ? 11.143 -3.681 -7.973 1.00 91.12 94 PRO A C 1
ATOM 736 O O . PRO A 1 94 ? 9.957 -3.970 -8.123 1.00 91.12 94 PRO A O 1
ATOM 739 N N . PHE A 1 95 ? 12.008 -4.502 -7.372 1.00 90.94 95 PHE A N 1
ATOM 740 C CA . PHE A 1 95 ? 11.594 -5.767 -6.768 1.00 90.94 95 PHE A CA 1
ATOM 741 C C . PHE A 1 95 ? 11.000 -5.545 -5.371 1.00 90.94 95 PHE A C 1
ATOM 743 O O . PHE A 1 95 ? 11.617 -4.906 -4.518 1.00 90.94 95 PHE A O 1
ATOM 750 N N . SER A 1 96 ? 9.836 -6.135 -5.111 1.00 89.12 96 SER A N 1
ATOM 751 C CA . SER A 1 96 ? 9.224 -6.203 -3.782 1.00 89.12 96 SER A CA 1
ATOM 752 C C . SER A 1 96 ? 8.515 -7.542 -3.615 1.00 89.12 96 SER A C 1
ATOM 754 O O . SER A 1 96 ? 7.557 -7.835 -4.328 1.00 89.12 96 SER A O 1
ATOM 756 N N . HIS A 1 97 ? 8.991 -8.373 -2.689 1.00 88.06 97 HIS A N 1
ATOM 757 C CA . HIS A 1 97 ? 8.446 -9.714 -2.488 1.00 88.06 97 HIS A CA 1
ATOM 758 C C . HIS A 1 97 ? 6.946 -9.673 -2.143 1.00 88.06 97 HIS A C 1
ATOM 760 O O . HIS A 1 97 ? 6.536 -8.914 -1.268 1.00 88.06 97 HIS A O 1
ATOM 766 N N . GLY A 1 98 ? 6.123 -10.460 -2.844 1.00 87.50 98 GLY A N 1
ATOM 767 C CA . GLY A 1 98 ? 4.667 -10.504 -2.669 1.00 87.50 98 GLY A CA 1
ATOM 768 C C . GLY A 1 98 ? 3.893 -9.390 -3.391 1.00 87.50 98 GLY A C 1
ATOM 769 O O . GLY A 1 98 ? 2.676 -9.500 -3.576 1.00 87.50 98 GLY A O 1
ATOM 770 N N . VAL A 1 99 ? 4.568 -8.331 -3.856 1.00 91.12 99 VAL A N 1
ATOM 771 C CA . VAL A 1 99 ? 3.931 -7.207 -4.566 1.00 91.12 99 VAL A CA 1
ATOM 772 C C . VAL A 1 99 ? 4.458 -7.074 -5.990 1.00 91.12 99 VAL A C 1
ATOM 774 O O . VAL A 1 99 ? 3.702 -7.284 -6.934 1.00 91.12 99 VAL A O 1
ATOM 777 N N . LEU A 1 100 ? 5.740 -6.770 -6.147 1.00 93.75 100 LEU A N 1
ATOM 778 C CA . LEU A 1 100 ? 6.443 -6.605 -7.419 1.00 93.75 100 LEU A CA 1
ATOM 779 C C . LEU A 1 100 ? 7.569 -7.644 -7.519 1.00 93.75 100 LEU A C 1
ATOM 781 O O . LEU A 1 100 ? 8.750 -7.311 -7.539 1.00 93.75 100 LEU A O 1
ATOM 785 N N . ASP A 1 101 ? 7.207 -8.923 -7.509 1.00 93.56 101 ASP A N 1
ATOM 786 C CA . ASP A 1 101 ? 8.133 -10.053 -7.593 1.00 93.56 101 ASP A CA 1
ATOM 787 C C . ASP A 1 101 ? 8.115 -10.750 -8.964 1.00 93.56 101 ASP A C 1
ATOM 789 O O . ASP A 1 101 ? 7.400 -10.346 -9.887 1.00 93.56 101 ASP A O 1
ATOM 793 N N . CYS A 1 102 ? 8.917 -11.811 -9.108 1.00 94.62 102 CYS A N 1
ATOM 794 C CA . CYS A 1 102 ? 9.040 -12.564 -10.355 1.00 94.62 102 CYS A CA 1
ATOM 795 C C . CYS A 1 102 ? 7.707 -13.165 -10.825 1.00 94.62 102 CYS A C 1
ATOM 797 O O . CYS A 1 102 ? 7.443 -13.183 -12.026 1.00 94.62 102 CYS A O 1
ATOM 799 N N . PHE A 1 103 ? 6.847 -13.602 -9.903 1.00 95.06 103 PHE A N 1
ATOM 800 C CA . PHE A 1 103 ? 5.533 -14.130 -10.249 1.00 95.06 103 PHE A CA 1
ATOM 801 C C . PHE A 1 103 ? 4.600 -13.018 -10.735 1.00 95.06 103 PHE A C 1
ATOM 803 O O . PHE A 1 103 ? 3.957 -13.168 -11.775 1.00 95.06 103 PHE A O 1
ATOM 810 N N . SER A 1 104 ? 4.575 -11.874 -10.042 1.00 94.69 104 SER A N 1
ATOM 811 C CA . SER A 1 104 ? 3.803 -10.706 -10.476 1.00 94.69 104 SER A CA 1
ATOM 812 C C . SER A 1 104 ? 4.237 -10.222 -11.861 1.00 94.69 104 SER A C 1
ATOM 814 O O . SER A 1 104 ? 3.385 -9.934 -12.691 1.00 94.69 104 SER A O 1
ATOM 816 N N . LEU A 1 105 ? 5.542 -10.235 -12.164 1.00 95.31 105 LEU A N 1
ATOM 817 C CA . LEU A 1 105 ? 6.060 -9.851 -13.475 1.00 95.31 105 LEU A CA 1
ATOM 818 C C . LEU A 1 105 ? 5.496 -10.738 -14.588 1.00 95.31 105 LEU A C 1
ATOM 820 O O . LEU A 1 105 ? 5.003 -10.219 -15.589 1.00 95.31 105 LEU A O 1
ATOM 824 N N . ILE A 1 106 ? 5.533 -12.056 -14.385 1.00 94.75 106 ILE A N 1
ATOM 825 C CA . ILE A 1 106 ? 4.989 -13.034 -15.331 1.00 94.75 106 ILE A CA 1
ATOM 826 C C . ILE A 1 106 ? 3.483 -12.814 -15.506 1.00 94.75 106 ILE A C 1
ATOM 828 O O . ILE A 1 106 ? 3.008 -12.673 -16.632 1.00 94.75 106 ILE A O 1
ATOM 832 N N . ARG A 1 107 ? 2.729 -12.730 -14.405 1.00 93.81 107 ARG A N 1
ATOM 833 C CA . ARG A 1 107 ? 1.276 -12.511 -14.432 1.00 93.81 107 ARG A CA 1
ATOM 834 C C . ARG A 1 107 ? 0.904 -11.227 -15.173 1.00 93.81 107 ARG A C 1
ATOM 836 O O . ARG A 1 107 ? -0.010 -11.241 -15.998 1.00 93.81 107 ARG A O 1
ATOM 843 N N . ASP A 1 108 ? 1.592 -10.129 -14.882 1.00 93.88 108 ASP A N 1
ATOM 844 C CA . ASP A 1 108 ? 1.300 -8.828 -15.477 1.00 93.88 108 ASP A CA 1
ATOM 845 C C . ASP A 1 108 ? 1.628 -8.832 -16.985 1.00 93.88 108 ASP A C 1
ATOM 847 O O . ASP A 1 108 ? 0.865 -8.280 -17.774 1.00 93.88 108 ASP A O 1
ATOM 851 N N . TYR A 1 109 ? 2.696 -9.527 -17.408 1.00 94.25 109 TYR A N 1
ATOM 852 C CA . TYR A 1 109 ? 3.012 -9.739 -18.828 1.00 94.25 109 TYR A CA 1
ATOM 853 C C . TYR A 1 109 ? 1.924 -10.542 -19.554 1.00 94.25 109 TYR A C 1
ATOM 855 O O . TYR A 1 109 ? 1.463 -10.135 -20.618 1.00 94.25 109 TYR A O 1
ATOM 863 N N . PHE A 1 110 ? 1.475 -11.664 -18.988 1.00 92.81 110 PHE A N 1
ATOM 864 C CA . PHE A 1 110 ? 0.403 -12.461 -19.599 1.00 92.81 110 PHE A CA 1
ATOM 865 C C . PHE A 1 110 ? -0.923 -11.700 -19.650 1.00 92.81 110 PHE A C 1
ATOM 867 O O . PHE A 1 110 ? -1.656 -11.795 -20.632 1.00 92.81 110 PHE A O 1
ATOM 874 N N . SER A 1 111 ? -1.222 -10.903 -18.625 1.00 89.19 111 SER A N 1
ATOM 875 C CA . SER A 1 111 ? -2.435 -10.082 -18.601 1.00 89.19 111 SER A CA 1
ATOM 876 C C . SER A 1 111 ? -2.424 -9.033 -19.716 1.00 89.19 111 SER A C 1
ATOM 878 O O . SER A 1 111 ? -3.452 -8.820 -20.353 1.00 89.19 111 SER A O 1
ATOM 880 N N . SER A 1 112 ? -1.268 -8.420 -19.999 1.00 86.19 112 SER A N 1
ATOM 881 C CA . SER A 1 112 ? -1.147 -7.414 -21.059 1.00 86.19 112 SER A CA 1
ATOM 882 C C . SER A 1 112 ? -1.094 -8.002 -22.472 1.00 86.19 112 SER A C 1
ATOM 884 O O . SER A 1 112 ? -1.573 -7.363 -23.404 1.00 86.19 112 SER A O 1
ATOM 886 N N . THR A 1 113 ? -0.534 -9.203 -22.643 1.00 84.56 113 THR A N 1
ATOM 887 C CA . THR A 1 113 ? -0.300 -9.808 -23.971 1.00 84.56 113 THR A CA 1
ATOM 888 C C . THR A 1 113 ? -1.341 -10.842 -24.389 1.00 84.56 113 THR A C 1
ATOM 890 O O . THR A 1 113 ? -1.602 -10.987 -25.580 1.00 84.56 113 THR A O 1
ATOM 893 N N . CYS A 1 114 ? -1.948 -11.560 -23.444 1.00 75.19 114 CYS A N 1
ATOM 894 C CA . CYS A 1 114 ? -2.899 -12.642 -23.724 1.00 75.19 114 CYS A CA 1
ATOM 895 C C . CYS A 1 114 ? -4.325 -12.335 -23.245 1.00 75.19 114 CYS A C 1
ATOM 897 O O . CYS A 1 114 ? -5.272 -12.948 -23.729 1.00 75.19 114 CYS A O 1
ATOM 899 N N . GLY A 1 115 ? -4.496 -11.393 -22.313 1.00 60.12 115 GLY A N 1
ATOM 900 C CA . GLY A 1 115 ? -5.800 -11.005 -21.760 1.00 60.12 115 GLY A CA 1
ATOM 901 C C . GLY A 1 115 ? -6.642 -10.091 -22.658 1.00 60.12 115 GLY A C 1
ATOM 902 O O . GLY A 1 115 ? -7.759 -9.740 -22.285 1.00 60.12 115 GLY A O 1
ATOM 903 N N . GLY A 1 116 ? -6.129 -9.697 -23.827 1.00 52.69 116 GLY A N 1
ATOM 904 C CA . GLY A 1 116 ? -6.826 -8.856 -24.795 1.00 52.69 116 GLY A CA 1
ATOM 905 C C . GLY A 1 116 ? -7.001 -9.561 -26.132 1.00 52.69 116 GLY A C 1
ATOM 906 O O . GLY A 1 116 ? -6.082 -9.584 -26.947 1.00 52.69 116 GLY A O 1
ATOM 907 N N . GLY A 1 117 ? -8.211 -10.057 -26.396 1.00 52.84 117 GLY A N 1
ATOM 908 C CA . GLY A 1 117 ? -8.720 -10.007 -27.761 1.00 52.84 117 GLY A CA 1
ATOM 909 C C . GLY A 1 117 ? -8.704 -8.545 -28.215 1.00 52.84 117 GLY A C 1
ATOM 910 O O . GLY A 1 117 ? -9.216 -7.680 -27.510 1.00 52.84 117 GLY A O 1
ATOM 911 N N . GLU A 1 118 ? -8.055 -8.298 -29.350 1.00 51.56 118 GLU A N 1
ATOM 912 C CA . GLU A 1 118 ? -8.083 -7.050 -30.121 1.00 51.56 118 GLU A CA 1
ATOM 913 C C . GLU A 1 118 ? -7.681 -5.765 -29.381 1.00 51.56 118 GLU A C 1
ATOM 915 O O . GLU A 1 118 ? -8.525 -4.977 -28.977 1.00 51.56 118 GLU A O 1
ATOM 920 N N . ARG A 1 119 ? -6.382 -5.456 -29.344 1.00 49.38 119 ARG A N 1
ATOM 921 C CA . ARG A 1 119 ? -5.905 -4.076 -29.559 1.00 49.38 119 ARG A CA 1
ATOM 922 C C . ARG A 1 119 ? -4.609 -4.138 -30.362 1.00 49.38 119 ARG A C 1
ATOM 924 O O . ARG A 1 119 ? -3.535 -4.360 -29.814 1.00 49.38 119 ARG A O 1
ATOM 931 N N . GLY A 1 120 ? -4.770 -4.074 -31.682 1.00 43.84 120 GLY A N 1
ATOM 932 C CA . GLY A 1 120 ? -3.683 -4.100 -32.650 1.00 43.84 120 GLY A CA 1
ATOM 933 C C . GLY A 1 120 ? -2.996 -2.747 -32.823 1.00 43.84 120 GLY A C 1
ATOM 934 O O . GLY A 1 120 ? -3.605 -1.716 -32.551 1.00 43.84 120 GLY A O 1
ATOM 935 N N . VAL A 1 121 ? -1.772 -2.860 -33.353 1.00 37.16 121 VAL A N 1
ATOM 936 C CA . VAL A 1 121 ? -0.946 -1.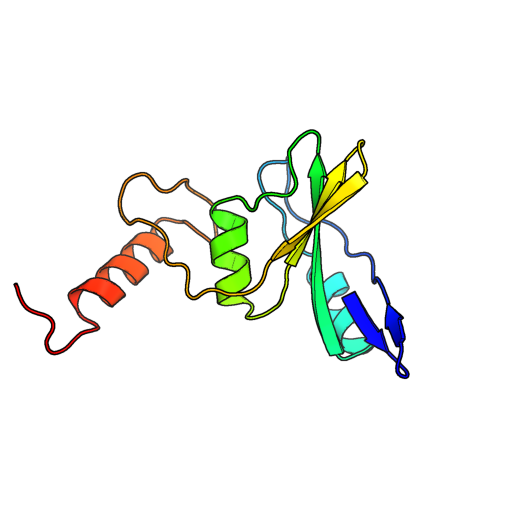868 -34.073 1.00 37.16 121 VAL A CA 1
ATOM 937 C C . VAL A 1 121 ? -0.583 -0.594 -33.315 1.00 37.16 121 VAL A C 1
ATOM 939 O O . VAL A 1 121 ? -1.448 0.283 -33.125 1.00 37.16 121 VAL A O 1
#

InterPro domains:
  IPR028090 JAB domain, prokaryotic [PF14464] (25-72)
  IPR051929 Viral Assembly and Modifier Protease [PTHR34858] (7-109)

Sequence (121 aa):
MVAAAGEQRYVPCRKQAEGQAHFIIHPEGYAGAEAEGEVLAVVHSHPNAAPEPSETDRVSVERWGLPWLIVNVPLGYWRLWHPTGYQPLLVGRPFSHGVLDCFSLIRDYFSSTCGGGERGV

pLDDT: mean 91.4, std 11.26, range [37.16, 98.31]

Organism: NCBI:txid83456

Foldseek 3Di:
DFQAPNDDDDQDFDWPDPDQPDTDGDPVSVVVRVVRHHDAEAEDEDEVDAQDDDPQRLQVLQVVQHWYWYAYPPVGDIDIDHNDVDDDDLPPHDDDPPRRHPVVSVVSVCCVPVVDDDDDD

Radius of gyration: 16.48 Å; chains: 1; bounding box: 34×31×50 Å